Protein AF-A0ABD5DFW5-F1 (afdb_monomer)

InterPro domains:
  IPR003192 Porin, LamB-type [PF02264] (1-81)
  IPR036998 Porin, LamB-type superfamily [G3DSA:2.40.170.10] (1-81)
  IPR050286 Gram-negative Bacterial Carbohydrate Uptake Porin [PTHR38762] (1-81)

Radius of gyration: 18.74 Å; Cα contacts (8 Å, |Δi|>4): 161; chains: 1; bounding box: 49×26×48 Å

pLDDT: mean 86.83, std 11.46, ran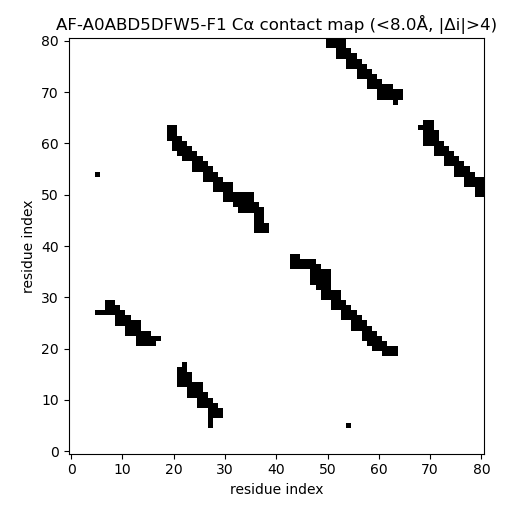ge [54.94, 97.19]

Organism: Acinetobacter baumannii (NCBI:txid470)

Foldseek 3Di:
DDPDDLDADWDWDWQPDPPQWTKIKIKHKDKDCFDDWDQDPPDTHPDGDIWIKIKIKIKTWQHCPDVVDIDMDMDIDIDTD

Sequence (81 aa):
FYYWDISGPGAGLENVDLGFGKLSLAATRNSESGGSYTFSSDDTKKYAAKTANDVFDIRLAGLETNPGGVLELGVDYGRAN

Secondary structure (DSSP, 8-state):
--SS---SSEEEEEEEE-SSSEEEEEEEEEEEEEEEE---TT-TTS-EEEEEEEEEEEEEEEEEEETTEEEEEEEEEEEE-

Solvent-accessible surface area (backbone atoms only — not comparable to full-atom values): 4844 Å² total; per-residue (Å²): 137,84,92,83,81,76,84,56,64,64,57,69,52,70,73,42,79,68,86,66,30,31,38,30,40,38,38,27,42,53,71,43,92,33,90,35,66,59,75,47,100,88,52,63,68,84,52,62,41,63,25,35,31,43,34,45,36,40,36,43,32,64,31,72,80,49,98,98,38,72,43,72,49,72,50,77,51,72,46,82,97

Structure (mmCIF, N/CA/C/O backbone):
data_AF-A0ABD5DFW5-F1
#
_entry.id   AF-A0ABD5DFW5-F1
#
loop_
_atom_site.group_PDB
_atom_site.id
_atom_site.type_symbol
_atom_site.label_atom_id
_atom_site.label_alt_id
_atom_site.label_comp_id
_atom_site.label_asym_id
_atom_site.label_entity_id
_atom_site.label_seq_id
_atom_site.pdbx_PDB_ins_code
_atom_site.Cartn_x
_atom_site.Cartn_y
_atom_site.Cartn_z
_atom_site.occupancy
_atom_site.B_iso_or_equiv
_atom_site.auth_seq_id
_atom_site.auth_comp_id
_atom_site.auth_asym_id
_atom_site.auth_atom_id
_atom_site.pdbx_PDB_model_num
ATOM 1 N N . PHE A 1 1 ? -9.158 17.072 -5.506 1.00 68.12 1 PHE A N 1
ATOM 2 C CA . PHE A 1 1 ? -7.792 16.945 -4.965 1.00 68.12 1 PHE A CA 1
ATOM 3 C C . PHE A 1 1 ? -7.673 15.541 -4.406 1.00 68.12 1 PHE A C 1
ATOM 5 O O . PHE A 1 1 ? -8.545 15.167 -3.633 1.00 68.12 1 PHE A O 1
ATOM 12 N N . TYR A 1 2 ? -6.680 14.767 -4.842 1.00 72.62 2 TYR A N 1
ATOM 13 C CA . TYR A 1 2 ? -6.427 13.415 -4.341 1.00 72.62 2 TYR A CA 1
ATOM 14 C C . TYR A 1 2 ? -5.192 13.469 -3.443 1.00 72.62 2 TYR A C 1
ATOM 16 O O . TYR A 1 2 ? -4.144 13.924 -3.893 1.00 72.62 2 TYR A O 1
ATOM 24 N N . TYR A 1 3 ? -5.340 13.079 -2.175 1.00 86.94 3 TYR A N 1
ATOM 25 C CA . TYR A 1 3 ? -4.252 13.114 -1.190 1.00 86.94 3 TYR A CA 1
ATOM 26 C C . TYR A 1 3 ? -3.633 11.734 -0.923 1.00 86.94 3 TYR A C 1
ATOM 28 O O . TYR A 1 3 ? -2.568 11.668 -0.319 1.00 86.94 3 TYR A O 1
ATOM 36 N N . TRP A 1 4 ? -4.274 10.654 -1.384 1.00 85.00 4 TRP A N 1
ATOM 37 C CA . TRP A 1 4 ? -3.758 9.287 -1.319 1.00 85.00 4 TRP A CA 1
ATOM 38 C C . TRP A 1 4 ? -4.336 8.471 -2.478 1.00 85.00 4 TRP A C 1
ATOM 40 O O . TRP A 1 4 ? -5.479 8.021 -2.428 1.00 85.00 4 TRP A O 1
ATOM 50 N N . ASP A 1 5 ? -3.569 8.354 -3.558 1.00 88.31 5 ASP A N 1
ATOM 51 C CA . ASP A 1 5 ? -3.982 7.666 -4.779 1.00 88.31 5 ASP A CA 1
ATOM 52 C C . ASP A 1 5 ? -2.817 6.836 -5.332 1.00 88.31 5 ASP A C 1
ATOM 54 O O . ASP A 1 5 ? -1.821 7.386 -5.800 1.00 88.31 5 ASP A O 1
ATOM 58 N N . ILE A 1 6 ? -2.953 5.511 -5.248 1.00 86.44 6 ILE A N 1
ATOM 59 C CA . ILE A 1 6 ? -2.010 4.529 -5.807 1.00 86.44 6 ILE A CA 1
ATOM 60 C C . ILE A 1 6 ? -2.605 3.801 -7.022 1.00 86.44 6 ILE A C 1
ATOM 62 O O . ILE A 1 6 ? -2.137 2.719 -7.390 1.00 86.44 6 ILE A O 1
ATOM 66 N N . SER A 1 7 ? -3.678 4.350 -7.603 1.00 88.88 7 SER A N 1
ATOM 67 C CA . SER A 1 7 ? -4.442 3.709 -8.671 1.00 88.88 7 SER A CA 1
ATOM 68 C C . SER A 1 7 ? -3.564 3.356 -9.868 1.00 88.88 7 SER A C 1
ATOM 70 O O . SER A 1 7 ? -2.717 4.129 -10.312 1.00 88.88 7 SER A O 1
ATOM 72 N N . GLY A 1 8 ? -3.816 2.184 -10.436 1.00 91.00 8 GLY A N 1
ATOM 73 C CA . GLY A 1 8 ? -3.091 1.662 -11.585 1.00 91.00 8 GLY A CA 1
ATOM 74 C C . GLY A 1 8 ? -3.332 0.163 -11.735 1.00 91.00 8 GLY A C 1
ATOM 75 O O . GLY A 1 8 ? -4.106 -0.417 -10.970 1.00 91.00 8 GLY A O 1
ATOM 76 N N . PRO A 1 9 ? -2.685 -0.488 -12.713 1.00 94.00 9 PRO A N 1
ATOM 77 C CA . PRO A 1 9 ? -2.661 -1.942 -12.789 1.00 94.00 9 PRO A CA 1
ATOM 78 C C . PRO A 1 9 ? -2.179 -2.539 -11.464 1.00 94.00 9 PRO A C 1
ATOM 80 O O . PRO A 1 9 ? -1.118 -2.160 -10.969 1.00 94.00 9 PRO A O 1
ATOM 83 N N . GLY A 1 10 ? -2.941 -3.470 -10.897 1.00 93.94 10 GLY A N 1
ATOM 84 C CA . GLY A 1 10 ? -2.611 -4.040 -9.599 1.00 93.94 10 GLY A CA 1
ATOM 85 C C . GLY A 1 10 ? -3.490 -5.214 -9.198 1.00 93.94 10 GLY A C 1
ATOM 86 O O . GLY A 1 10 ? -4.421 -5.597 -9.909 1.00 93.94 10 GLY A O 1
ATO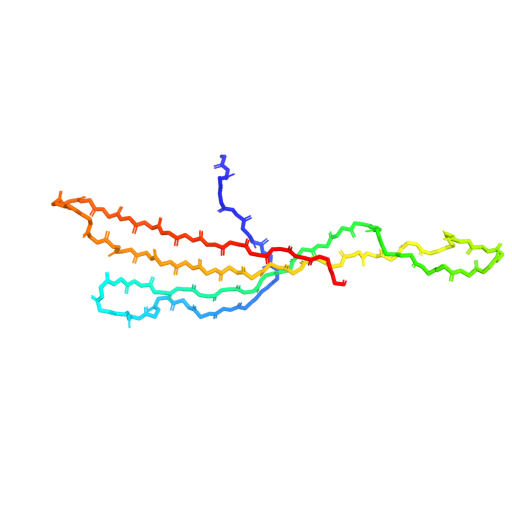M 87 N N . ALA A 1 11 ? -3.154 -5.785 -8.049 1.00 95.81 11 ALA A N 1
ATOM 88 C CA . ALA A 1 11 ? -3.905 -6.832 -7.375 1.00 95.81 11 ALA A CA 1
ATOM 89 C C . ALA A 1 11 ? -3.774 -6.645 -5.859 1.00 95.81 11 ALA A C 1
ATOM 91 O O . ALA A 1 11 ? -2.813 -6.042 -5.380 1.00 95.81 11 ALA A O 1
ATOM 92 N N . GLY A 1 12 ? -4.724 -7.176 -5.097 1.00 94.12 12 GLY A N 1
ATOM 93 C CA . GLY A 1 12 ? -4.710 -7.036 -3.649 1.00 94.12 12 GLY A CA 1
ATOM 94 C C . GLY A 1 12 ? -5.736 -7.912 -2.949 1.00 94.12 12 GLY A C 1
ATOM 95 O O . GLY A 1 12 ? -6.565 -8.563 -3.587 1.00 94.12 12 GLY A O 1
ATOM 96 N N . LEU A 1 13 ? -5.648 -7.909 -1.623 1.00 93.31 13 LEU A N 1
ATOM 97 C CA . LEU A 1 13 ? -6.623 -8.481 -0.710 1.00 93.31 13 LEU A CA 1
ATOM 98 C C . LEU A 1 13 ? -7.068 -7.378 0.248 1.00 93.31 13 LEU A C 1
ATOM 100 O O . LEU A 1 13 ? -6.247 -6.798 0.953 1.00 93.31 13 LEU A O 1
ATOM 104 N N . GLU A 1 14 ? -8.364 -7.106 0.282 1.00 93.62 14 GLU A N 1
ATOM 105 C CA . GLU A 1 14 ? -8.945 -6.017 1.064 1.00 93.62 14 GLU A CA 1
ATOM 106 C C . GLU A 1 14 ? -9.952 -6.526 2.096 1.00 93.62 14 GLU A C 1
ATOM 108 O O . GLU A 1 14 ? -10.517 -7.612 1.954 1.00 93.62 14 GLU A O 1
ATOM 113 N N . ASN A 1 15 ? -10.198 -5.707 3.122 1.00 93.75 15 ASN A N 1
ATOM 114 C CA . ASN A 1 15 ? -11.214 -5.946 4.151 1.00 93.75 15 ASN A CA 1
ATOM 115 C C . ASN A 1 15 ? -11.005 -7.237 4.963 1.00 93.75 15 ASN A C 1
ATOM 117 O O . ASN A 1 15 ? -11.969 -7.853 5.425 1.00 93.75 15 ASN A O 1
ATOM 121 N N . VAL A 1 16 ? -9.749 -7.632 5.183 1.00 94.06 16 VAL A N 1
ATOM 122 C CA . VAL A 1 16 ? -9.414 -8.745 6.075 1.00 94.06 16 VAL A CA 1
ATOM 123 C C . VAL A 1 16 ? -9.754 -8.346 7.504 1.00 94.06 16 VAL A C 1
ATOM 125 O O . VAL A 1 16 ? -9.250 -7.349 8.022 1.00 94.06 16 VAL A O 1
ATOM 128 N N . ASP A 1 17 ? -10.621 -9.119 8.147 1.00 95.31 17 ASP A N 1
ATOM 129 C CA . ASP A 1 17 ? -11.050 -8.839 9.510 1.00 95.31 17 ASP A CA 1
ATOM 130 C C . ASP A 1 17 ? -9.987 -9.255 10.530 1.00 95.31 17 ASP A C 1
ATOM 132 O O . ASP A 1 17 ? -9.659 -10.436 10.641 1.00 95.31 17 ASP A O 1
ATOM 136 N N . LEU A 1 18 ? -9.470 -8.289 11.293 1.00 93.75 18 LEU A N 1
ATOM 137 C CA . LEU A 1 18 ? -8.545 -8.536 12.401 1.00 93.75 18 LEU A CA 1
ATOM 138 C C . LEU A 1 18 ? -9.232 -8.456 13.776 1.00 93.75 18 LEU A C 1
ATOM 140 O O . LEU A 1 18 ? -8.566 -8.538 14.807 1.00 93.75 18 LEU A O 1
ATOM 144 N N . GLY A 1 19 ? -10.553 -8.259 13.816 1.00 94.56 19 GLY A N 1
ATOM 145 C CA . GLY A 1 19 ? -11.340 -8.087 15.039 1.00 94.56 19 GLY A CA 1
ATOM 146 C C . GLY A 1 19 ? -11.293 -6.665 15.604 1.00 94.56 19 GLY A C 1
ATOM 147 O O . GLY A 1 19 ? -12.334 -6.121 15.950 1.00 94.56 19 GLY A O 1
ATOM 148 N N . PHE A 1 20 ? -10.115 -6.038 15.653 1.00 93.19 20 PHE A N 1
ATOM 149 C CA . PHE A 1 20 ? -9.940 -4.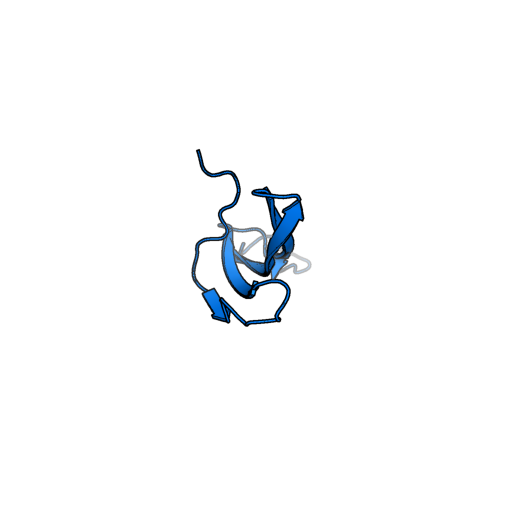650 16.116 1.00 93.19 20 PHE A CA 1
ATOM 150 C C . PHE A 1 20 ? -9.887 -3.616 14.976 1.00 93.19 20 PHE A C 1
ATOM 152 O O . PHE A 1 20 ? -9.762 -2.423 15.232 1.00 93.19 20 PHE A O 1
ATOM 159 N N . GLY A 1 21 ? -9.934 -4.073 13.725 1.00 95.19 21 GLY A N 1
ATOM 160 C CA . GLY A 1 21 ? -9.825 -3.249 12.525 1.00 95.19 21 GLY A CA 1
ATOM 161 C C . GLY A 1 21 ? -9.851 -4.103 11.257 1.00 95.19 21 GLY A C 1
ATOM 162 O O . GLY A 1 21 ? -9.996 -5.329 11.319 1.00 95.19 21 GLY A O 1
ATOM 163 N N . LYS A 1 22 ? -9.708 -3.454 10.100 1.00 96.44 22 LYS A N 1
ATOM 164 C CA . LYS A 1 22 ? -9.669 -4.089 8.777 1.00 96.44 22 LYS A CA 1
ATOM 165 C C . LYS A 1 22 ? -8.307 -3.8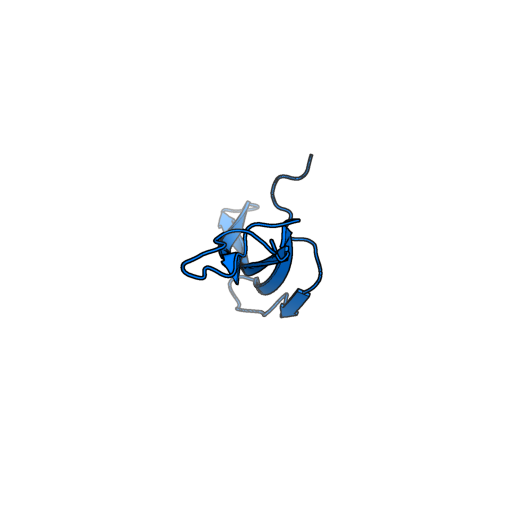85 8.130 1.00 96.44 22 LYS A C 1
ATOM 167 O O . LYS A 1 22 ? -7.852 -2.751 8.008 1.00 96.44 22 LYS A O 1
ATOM 172 N N . LEU A 1 23 ? -7.680 -4.980 7.715 1.00 94.88 23 LEU A N 1
ATOM 173 C CA . LEU A 1 23 ? -6.411 -4.979 6.996 1.00 94.88 23 LEU A CA 1
ATOM 174 C C . LEU A 1 23 ? -6.654 -5.089 5.489 1.00 94.88 23 LEU A C 1
ATOM 176 O O . LEU A 1 23 ? -7.428 -5.933 5.033 1.00 94.88 23 LEU A O 1
ATOM 180 N N . SER A 1 24 ? -5.932 -4.273 4.732 1.00 95.38 24 SER A N 1
ATOM 181 C CA . SER A 1 24 ? -5.881 -4.318 3.276 1.00 95.38 24 SER A CA 1
ATOM 182 C C . SER A 1 24 ? -4.429 -4.300 2.806 1.00 95.38 24 SER A C 1
ATOM 184 O O . SER A 1 24 ? -3.579 -3.629 3.391 1.00 95.38 24 SER A O 1
ATOM 186 N N . LEU A 1 25 ? -4.154 -5.074 1.762 1.00 94.06 25 LEU A N 1
ATOM 187 C CA . LEU A 1 25 ? -2.849 -5.229 1.132 1.00 94.06 25 LEU A CA 1
ATOM 188 C C . LEU A 1 25 ? -3.030 -5.082 -0.377 1.00 94.06 25 LEU A C 1
ATOM 190 O O . LEU A 1 25 ? -3.825 -5.816 -0.970 1.00 94.06 25 LEU A O 1
ATOM 194 N N . ALA A 1 26 ? -2.275 -4.190 -1.007 1.00 95.44 26 ALA A N 1
ATOM 195 C CA . ALA A 1 26 ? -2.315 -4.001 -2.451 1.00 95.44 26 ALA A CA 1
ATOM 196 C C . ALA A 1 26 ? -0.908 -3.887 -3.042 1.00 95.44 26 ALA A C 1
ATOM 198 O O . ALA A 1 26 ? 0.018 -3.374 -2.420 1.00 95.44 26 ALA A O 1
ATOM 199 N N . ALA A 1 27 ? -0.756 -4.375 -4.269 1.00 93.44 27 ALA A N 1
ATOM 200 C CA . ALA A 1 27 ? 0.411 -4.124 -5.096 1.00 93.44 27 ALA A CA 1
ATOM 201 C C . ALA A 1 27 ? -0.053 -3.478 -6.402 1.00 93.44 27 ALA A C 1
ATOM 203 O O . ALA A 1 27 ? -0.837 -4.078 -7.145 1.00 93.44 27 ALA A O 1
ATOM 204 N N . THR A 1 28 ? 0.418 -2.265 -6.680 1.00 94.12 28 THR A N 1
ATOM 205 C CA . THR A 1 28 ? 0.095 -1.528 -7.908 1.00 94.12 28 THR A CA 1
ATOM 206 C C . THR A 1 28 ? 1.362 -1.137 -8.655 1.00 94.12 28 THR A C 1
ATOM 208 O O . THR A 1 28 ? 2.456 -1.084 -8.090 1.00 94.12 28 THR A O 1
ATOM 211 N N . ARG A 1 29 ? 1.233 -0.905 -9.962 1.00 90.88 29 ARG A N 1
ATOM 212 C CA . ARG A 1 29 ? 2.342 -0.515 -10.833 1.00 90.88 29 ARG A CA 1
ATOM 213 C C . ARG A 1 29 ? 2.052 0.800 -11.533 1.00 90.88 29 ARG A C 1
ATOM 215 O O . ARG A 1 29 ? 0.985 0.983 -12.115 1.00 90.88 29 ARG A O 1
ATOM 222 N N . ASN A 1 30 ? 3.060 1.663 -11.582 1.00 88.69 30 ASN A N 1
ATOM 223 C CA . ASN A 1 30 ? 3.127 2.778 -12.520 1.00 88.69 30 ASN A CA 1
ATOM 224 C C . ASN A 1 30 ? 4.396 2.663 -13.387 1.00 88.69 30 ASN A C 1
ATOM 226 O O . ASN A 1 30 ? 5.253 1.815 -13.144 1.00 88.69 30 ASN A O 1
ATOM 230 N N . SER A 1 31 ? 4.495 3.452 -14.458 1.00 84.12 31 SER A N 1
ATOM 231 C CA . SER A 1 31 ? 5.668 3.425 -15.339 1.00 84.12 31 SER A CA 1
ATOM 232 C C . SER A 1 31 ? 6.085 4.823 -15.754 1.00 84.12 31 SER A C 1
ATOM 234 O O . SER A 1 31 ? 5.245 5.603 -16.210 1.00 84.12 31 SER A O 1
ATOM 236 N N . GLU A 1 32 ? 7.381 5.097 -15.697 1.00 83.56 32 GLU A N 1
ATOM 237 C CA . GLU A 1 32 ? 7.973 6.329 -16.207 1.00 83.56 32 GLU A CA 1
ATOM 238 C C . GLU A 1 32 ? 8.416 6.150 -17.665 1.00 83.56 32 GLU A C 1
ATOM 240 O O . GLU A 1 32 ? 8.755 5.053 -18.111 1.00 83.56 32 GLU A O 1
ATOM 245 N N . SER A 1 33 ? 8.408 7.233 -18.449 1.00 81.38 33 SER A N 1
ATOM 246 C CA . SER A 1 33 ? 8.703 7.182 -19.894 1.00 81.38 33 SER A CA 1
ATOM 247 C C . SER A 1 33 ? 10.178 6.879 -20.232 1.00 81.38 33 SER A C 1
ATOM 249 O O . SER A 1 33 ? 10.534 6.845 -21.409 1.00 81.38 33 SER A O 1
ATOM 251 N N . GLY A 1 34 ? 11.032 6.675 -19.229 1.00 79.69 34 GLY A N 1
ATOM 252 C CA . GLY A 1 34 ? 12.466 6.418 -19.336 1.00 79.69 34 GLY A CA 1
ATOM 253 C C . GLY A 1 34 ? 13.047 6.102 -17.954 1.00 79.69 34 GLY A C 1
ATOM 254 O O . GLY A 1 34 ? 12.290 5.850 -17.023 1.00 79.69 34 GLY A O 1
ATOM 255 N N . GLY A 1 35 ? 14.373 6.168 -17.805 1.00 78.00 35 GLY A N 1
ATOM 256 C CA . GLY A 1 35 ? 15.057 5.971 -16.516 1.00 78.00 35 GLY A C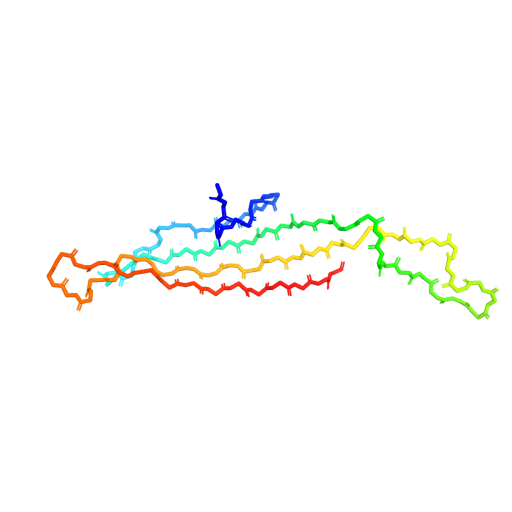A 1
ATOM 257 C C . GLY A 1 35 ? 15.803 4.640 -16.388 1.00 78.00 35 GLY A C 1
ATOM 258 O O . GLY A 1 35 ? 16.662 4.519 -15.519 1.00 78.00 35 GLY A O 1
ATOM 259 N N . SER A 1 36 ? 15.553 3.691 -17.293 1.00 76.31 36 SER A N 1
ATOM 260 C CA . SER A 1 36 ? 16.291 2.432 -17.393 1.00 76.31 36 SER A CA 1
ATOM 261 C C . SER A 1 36 ? 17.211 2.465 -18.615 1.00 76.31 36 SER A C 1
ATOM 263 O O . SER A 1 36 ? 16.754 2.707 -19.732 1.00 76.31 36 SER A O 1
ATOM 265 N N . TYR A 1 37 ? 18.518 2.274 -18.408 1.00 78.06 37 TYR A N 1
ATOM 266 C CA . TYR A 1 37 ? 19.549 2.424 -19.442 1.00 78.06 37 TYR A CA 1
ATOM 267 C C . TYR A 1 37 ? 20.456 1.195 -19.503 1.00 78.06 37 TYR A C 1
ATOM 269 O O . TYR A 1 37 ? 20.914 0.694 -18.477 1.00 78.06 37 TYR A O 1
ATOM 277 N N . THR A 1 38 ? 20.783 0.751 -20.715 1.00 75.56 38 THR A N 1
ATOM 278 C CA . THR A 1 38 ? 21.830 -0.251 -20.952 1.00 75.56 38 THR A CA 1
ATOM 279 C C . THR A 1 38 ? 23.174 0.447 -21.157 1.00 75.56 38 THR A C 1
ATOM 281 O O . THR A 1 38 ? 23.360 1.136 -22.162 1.00 75.56 38 THR A O 1
ATOM 284 N N . PHE A 1 39 ? 24.115 0.270 -20.229 1.00 71.38 39 PHE A N 1
ATOM 285 C CA . PHE A 1 39 ? 25.449 0.870 -20.319 1.00 71.38 39 PHE A CA 1
ATOM 286 C C . PHE A 1 39 ? 26.442 -0.097 -20.988 1.00 71.38 39 PHE A C 1
ATOM 288 O O . PHE A 1 39 ? 26.635 -1.213 -20.512 1.00 71.38 39 PHE A O 1
ATOM 295 N N . SER A 1 40 ? 27.085 0.338 -22.077 1.00 69.44 40 SER A N 1
ATOM 296 C CA . SER A 1 40 ? 28.232 -0.330 -22.718 1.00 69.44 40 SER A CA 1
ATOM 297 C C . SER A 1 40 ? 29.346 0.691 -22.972 1.00 69.44 40 SER A C 1
ATOM 299 O O . SER A 1 40 ? 29.055 1.882 -23.107 1.00 69.44 40 SER A O 1
ATOM 301 N N . SER A 1 41 ? 30.603 0.237 -23.016 1.00 69.50 41 SER A N 1
ATOM 302 C CA . SER A 1 41 ? 31.809 1.082 -22.962 1.00 69.50 4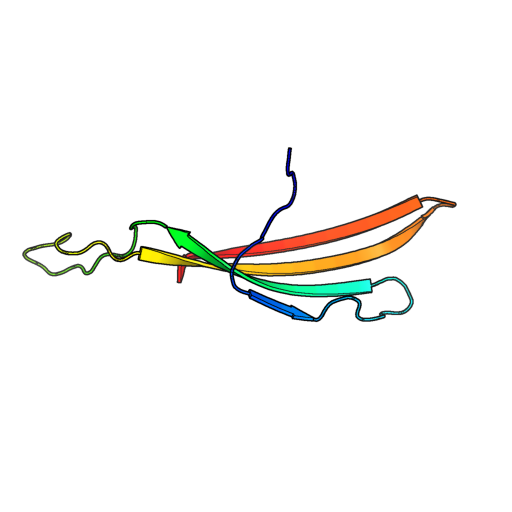1 SER A CA 1
ATOM 303 C C . SER A 1 41 ? 31.903 2.178 -24.030 1.00 69.50 41 SER A C 1
ATOM 305 O O . SER A 1 41 ? 32.546 3.187 -23.763 1.00 69.50 41 SER A O 1
ATOM 307 N N . ASP A 1 42 ? 31.231 2.034 -25.177 1.00 62.34 42 ASP A N 1
ATOM 308 C CA . ASP A 1 42 ? 31.309 2.994 -26.293 1.00 62.34 42 ASP A CA 1
ATOM 309 C C . ASP A 1 42 ? 29.998 3.736 -26.605 1.00 62.34 42 ASP A C 1
ATOM 311 O O . ASP A 1 42 ? 29.986 4.629 -27.450 1.00 62.34 42 ASP A O 1
ATOM 315 N N . ASP A 1 43 ? 28.878 3.410 -25.948 1.00 57.50 43 ASP A N 1
ATOM 316 C CA . ASP A 1 43 ? 27.606 4.095 -26.212 1.00 57.50 43 ASP A CA 1
ATOM 317 C C . ASP A 1 43 ? 26.634 3.942 -25.038 1.00 57.50 43 ASP A C 1
ATOM 319 O O . ASP A 1 43 ? 25.837 3.006 -24.943 1.00 57.50 43 ASP A O 1
ATOM 323 N N . THR A 1 44 ? 26.748 4.846 -24.071 1.00 54.94 44 THR A N 1
ATOM 324 C CA . THR A 1 44 ? 26.162 4.667 -22.738 1.00 54.94 44 THR A CA 1
ATOM 325 C C . THR A 1 44 ? 24.681 5.042 -22.626 1.00 54.94 44 THR A C 1
ATOM 327 O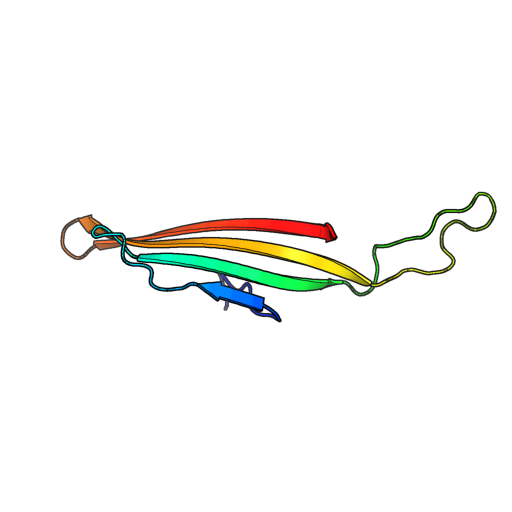 O . THR A 1 44 ? 24.137 4.963 -21.528 1.00 54.94 44 THR A O 1
ATOM 330 N N . LYS A 1 45 ? 23.990 5.444 -23.707 1.00 60.38 45 LYS A N 1
ATOM 331 C CA . LYS A 1 45 ? 22.579 5.896 -23.632 1.00 60.38 45 LYS A CA 1
ATOM 332 C C . LYS A 1 45 ? 21.726 5.593 -24.871 1.00 60.38 45 LYS A C 1
ATOM 334 O O . LYS A 1 45 ? 20.786 6.331 -25.156 1.00 60.38 45 LYS A O 1
ATOM 339 N N . LYS A 1 46 ? 22.022 4.532 -25.628 1.00 55.16 46 LYS A N 1
ATOM 340 C CA . LYS A 1 46 ? 21.346 4.311 -26.922 1.00 55.16 46 LYS A CA 1
ATOM 341 C C . LYS A 1 46 ? 19.860 3.932 -26.814 1.00 55.16 46 LYS A C 1
ATOM 343 O O . LYS A 1 46 ? 19.107 4.202 -27.744 1.00 55.16 46 LYS A O 1
ATOM 348 N N . TYR A 1 47 ? 19.422 3.377 -25.677 1.00 58.03 47 TYR A N 1
ATOM 349 C CA . TYR A 1 47 ? 18.024 3.003 -25.437 1.00 58.03 47 TYR A CA 1
ATOM 350 C C . TYR A 1 47 ? 17.624 3.289 -23.984 1.00 58.03 47 TYR A C 1
ATOM 352 O O . TYR A 1 47 ? 18.124 2.645 -23.063 1.00 58.03 47 TYR A O 1
ATOM 360 N N . ALA A 1 48 ? 16.733 4.264 -23.781 1.00 64.19 48 ALA A N 1
ATOM 361 C CA . ALA A 1 48 ? 16.045 4.463 -22.509 1.00 64.19 48 ALA A CA 1
ATOM 362 C C . ALA A 1 48 ? 14.765 3.616 -22.519 1.00 64.19 48 ALA A C 1
ATOM 364 O O . ALA A 1 48 ? 13.828 3.912 -23.262 1.00 64.19 48 ALA A O 1
ATOM 365 N N . ALA A 1 49 ? 14.737 2.543 -21.733 1.00 73.75 49 ALA A N 1
ATOM 366 C CA . ALA A 1 49 ? 13.525 1.768 -21.510 1.00 73.75 49 ALA A CA 1
ATOM 367 C C . ALA A 1 49 ? 12.650 2.451 -20.448 1.00 73.75 49 ALA A C 1
ATOM 369 O O . ALA A 1 49 ? 13.148 3.187 -19.590 1.00 73.75 49 ALA A O 1
ATOM 370 N N . LYS A 1 50 ? 11.337 2.198 -20.512 1.00 78.94 50 LYS A N 1
ATOM 371 C CA . LYS A 1 50 ? 10.406 2.604 -19.455 1.00 78.94 50 LYS A CA 1
ATOM 372 C C . LYS A 1 50 ? 10.798 1.913 -18.152 1.00 78.94 50 LYS A C 1
ATOM 374 O O . LYS A 1 50 ? 10.959 0.694 -18.150 1.00 78.94 50 LYS A O 1
ATOM 379 N N . THR A 1 51 ? 10.911 2.673 -17.070 1.00 82.19 51 THR A N 1
ATOM 380 C CA . THR A 1 51 ? 11.115 2.120 -15.728 1.00 82.19 51 THR A CA 1
ATOM 381 C C . THR A 1 51 ? 9.757 1.803 -15.124 1.00 82.19 51 THR A C 1
ATOM 383 O O . THR A 1 51 ? 8.894 2.682 -15.051 1.00 82.19 51 THR A O 1
ATOM 386 N N . ALA A 1 52 ? 9.539 0.549 -14.732 1.00 85.31 52 ALA A N 1
ATOM 387 C CA . ALA A 1 52 ? 8.373 0.200 -13.936 1.00 85.31 52 ALA A CA 1
ATOM 388 C C . ALA A 1 52 ? 8.647 0.606 -12.485 1.00 85.31 52 ALA A C 1
ATOM 390 O O . ALA A 1 52 ? 9.740 0.376 -11.981 1.00 85.31 52 ALA A O 1
ATOM 391 N N . ASN A 1 53 ? 7.666 1.188 -11.805 1.00 88.00 53 ASN A N 1
ATOM 392 C CA . ASN A 1 53 ? 7.719 1.360 -10.362 1.00 88.00 53 ASN A CA 1
ATOM 393 C C . ASN A 1 53 ? 6.588 0.554 -9.739 1.00 88.00 53 ASN A C 1
ATOM 395 O O . ASN A 1 53 ? 5.419 0.719 -10.098 1.00 88.00 53 ASN A O 1
ATOM 399 N N . ASP A 1 54 ? 6.962 -0.309 -8.807 1.00 91.75 54 ASP A N 1
ATOM 400 C CA . ASP A 1 54 ? 6.037 -1.114 -8.027 1.00 91.75 54 ASP A CA 1
ATOM 401 C C . ASP A 1 54 ? 5.793 -0.425 -6.685 1.00 91.75 54 ASP A C 1
ATOM 403 O O . ASP A 1 54 ? 6.735 0.051 -6.046 1.00 91.75 54 ASP A O 1
ATOM 407 N N . VAL A 1 55 ? 4.531 -0.369 -6.269 1.00 94.31 55 VAL A N 1
ATOM 408 C CA . VAL A 1 55 ? 4.100 0.131 -4.963 1.00 94.31 55 VAL A CA 1
ATOM 409 C C . VAL A 1 55 ? 3.469 -1.022 -4.202 1.00 94.31 55 VAL A C 1
ATOM 411 O O . VAL A 1 55 ? 2.536 -1.654 -4.694 1.00 94.31 55 VAL A O 1
ATOM 414 N N . PHE A 1 56 ? 3.982 -1.285 -3.004 1.00 93.94 56 PHE A N 1
ATOM 415 C CA . PHE A 1 56 ? 3.377 -2.187 -2.032 1.00 93.94 56 PHE A CA 1
ATOM 416 C C . PHE A 1 56 ? 2.704 -1.345 -0.947 1.00 93.94 56 PHE A C 1
ATOM 418 O O . PHE A 1 56 ? 3.386 -0.621 -0.221 1.00 93.94 56 PHE A O 1
ATOM 425 N N . ASP A 1 57 ? 1.384 -1.452 -0.857 1.00 95.94 57 ASP A N 1
ATOM 426 C CA . ASP A 1 57 ? 0.518 -0.707 0.055 1.00 95.94 57 ASP A CA 1
ATOM 427 C C . ASP A 1 57 ? -0.040 -1.646 1.128 1.00 95.94 57 ASP A C 1
ATOM 429 O O . ASP A 1 57 ? -0.494 -2.762 0.845 1.00 95.94 57 ASP A O 1
ATOM 433 N N . ILE A 1 58 ? 0.028 -1.188 2.376 1.00 95.19 58 ILE A N 1
ATOM 434 C CA . ILE A 1 58 ? -0.570 -1.845 3.535 1.00 95.19 58 ILE A CA 1
ATOM 435 C C . ILE A 1 58 ? -1.411 -0.813 4.269 1.00 95.19 58 ILE A C 1
ATOM 437 O O . ILE A 1 58 ? -0.887 0.224 4.679 1.00 95.19 58 ILE A O 1
ATOM 441 N N . ARG A 1 59 ? -2.686 -1.125 4.511 1.0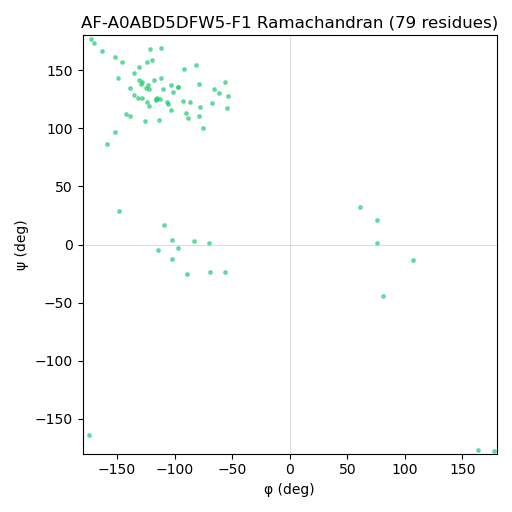0 97.19 59 ARG A N 1
ATOM 442 C CA . ARG A 1 59 ? -3.609 -0.264 5.259 1.00 97.19 59 ARG A CA 1
ATOM 443 C C . ARG A 1 59 ? -4.306 -1.016 6.370 1.00 97.19 59 ARG A C 1
ATOM 445 O O . ARG A 1 59 ? -4.734 -2.153 6.199 1.00 97.19 59 ARG A O 1
ATOM 452 N N . LEU A 1 60 ? -4.449 -0.342 7.500 1.00 95.75 60 LEU A N 1
ATOM 453 C CA . LEU A 1 60 ? -5.189 -0.788 8.663 1.00 95.75 60 LEU A CA 1
ATOM 454 C C . LEU A 1 60 ? -6.205 0.292 9.029 1.00 95.75 60 LEU A C 1
ATOM 456 O O . LEU A 1 60 ? -5.844 1.348 9.550 1.00 95.75 60 LEU A O 1
ATOM 460 N N . ALA A 1 61 ? -7.472 0.014 8.747 1.00 96.62 61 ALA A N 1
ATOM 461 C CA . ALA A 1 61 ? -8.585 0.933 8.941 1.00 96.62 61 ALA A CA 1
ATOM 462 C C . ALA A 1 61 ? -9.525 0.458 10.056 1.00 96.62 61 ALA A C 1
ATOM 464 O O . ALA A 1 61 ? -9.453 -0.684 10.518 1.00 96.62 61 ALA A O 1
ATOM 465 N N . GLY A 1 62 ? -10.452 1.324 10.464 1.00 93.69 62 GLY A N 1
ATOM 466 C CA . GLY A 1 62 ? -11.506 0.951 11.410 1.00 93.69 62 GLY A CA 1
ATOM 467 C C . GLY A 1 62 ? -11.036 0.849 12.861 1.00 93.69 62 GLY A C 1
ATOM 468 O O . GLY A 1 62 ? -11.686 0.174 13.650 1.00 93.69 62 GLY A O 1
ATOM 469 N N . LEU A 1 63 ? -9.915 1.487 13.211 1.00 93.69 63 LEU A N 1
ATOM 470 C CA . LEU A 1 63 ? -9.402 1.489 14.579 1.00 93.69 63 LEU A CA 1
ATOM 471 C C . LEU A 1 63 ? -10.194 2.493 15.424 1.00 93.69 63 LEU A C 1
ATOM 473 O O . LEU A 1 63 ? -10.072 3.701 15.224 1.00 93.69 63 LEU A O 1
ATOM 477 N N . GLU A 1 64 ? -10.994 2.009 16.371 1.00 94.25 64 GLU A N 1
ATOM 478 C CA . GLU A 1 64 ? -11.741 2.864 17.300 1.00 94.25 64 GLU A CA 1
ATOM 479 C C . GLU A 1 64 ? -10.807 3.440 18.377 1.00 94.25 64 GLU A C 1
ATOM 481 O O . GLU A 1 64 ? -10.443 2.766 19.341 1.00 94.25 64 GLU A O 1
ATOM 486 N N . THR A 1 65 ? -10.389 4.698 18.223 1.00 93.88 65 THR A N 1
ATOM 487 C CA . THR A 1 65 ? -9.430 5.343 19.142 1.00 93.88 65 THR A CA 1
ATOM 488 C C . THR A 1 65 ? -10.099 6.049 20.319 1.00 93.88 65 THR A C 1
ATOM 490 O O . THR A 1 65 ? -9.482 6.245 21.366 1.00 93.88 65 THR A O 1
ATOM 493 N N . ASN A 1 66 ? -11.352 6.468 20.146 1.00 93.88 66 ASN A N 1
ATOM 494 C CA . ASN A 1 66 ? -12.161 7.200 21.120 1.00 93.88 66 ASN A CA 1
ATOM 495 C C . ASN A 1 66 ? -13.646 7.130 20.712 1.00 93.88 66 ASN A C 1
ATOM 497 O O . ASN A 1 66 ? -13.938 6.790 19.566 1.00 93.88 66 ASN A O 1
ATOM 501 N N . PRO A 1 67 ? -14.603 7.487 21.591 1.00 96.12 67 PRO A N 1
ATOM 502 C CA . PRO A 1 67 ? -16.023 7.457 21.242 1.00 96.12 67 PRO A CA 1
ATOM 503 C C . PRO A 1 67 ? -16.325 8.279 19.979 1.00 96.12 67 PRO A C 1
ATOM 505 O O . PRO A 1 67 ? -16.086 9.487 19.950 1.00 96.12 67 PRO A O 1
ATOM 508 N N . GLY A 1 68 ? -16.818 7.606 18.934 1.00 94.94 68 GLY A N 1
ATOM 509 C CA . GLY A 1 68 ? -17.122 8.196 17.624 1.00 94.94 68 GLY A CA 1
ATOM 510 C C . GLY A 1 68 ? -15.910 8.498 16.730 1.00 94.94 68 GLY A C 1
ATOM 511 O O . GLY A 1 68 ? -16.097 9.019 15.634 1.00 94.94 68 GLY A O 1
ATOM 512 N N . GLY A 1 69 ? -14.686 8.197 17.176 1.00 95.50 69 GLY A N 1
ATOM 513 C CA . GLY A 1 69 ? -13.450 8.406 16.424 1.00 95.50 69 GLY A CA 1
ATOM 514 C C . GLY A 1 69 ? -12.933 7.112 15.804 1.00 95.50 69 GLY A C 1
ATOM 515 O O . GLY A 1 69 ? -12.800 6.102 16.493 1.00 95.50 69 GLY A O 1
ATOM 516 N N . VAL A 1 70 ? -12.608 7.169 14.514 1.00 96.25 70 VAL A N 1
ATOM 517 C CA . VAL A 1 70 ? -12.016 6.059 13.761 1.00 96.25 70 VAL A CA 1
ATOM 518 C C . VAL A 1 70 ? -10.715 6.531 13.124 1.00 96.25 70 VAL A C 1
ATOM 520 O O . VAL A 1 70 ? -10.669 7.610 12.532 1.00 96.25 70 VAL A O 1
ATOM 523 N N . LEU A 1 71 ? -9.669 5.717 13.240 1.00 95.50 71 LEU A N 1
ATOM 524 C CA . LEU A 1 71 ? -8.357 5.951 12.651 1.00 95.50 71 LEU A CA 1
ATOM 525 C C . LEU A 1 71 ? -8.070 4.938 11.536 1.00 95.50 71 LEU A C 1
ATOM 527 O O . LEU A 1 71 ? -8.409 3.755 11.633 1.00 95.50 71 LEU A O 1
ATOM 531 N N . GLU A 1 72 ? -7.392 5.423 10.499 1.00 96.94 72 GLU A N 1
ATOM 532 C CA . GLU A 1 72 ? -6.765 4.617 9.457 1.00 96.94 72 GLU A CA 1
ATOM 533 C C . GLU A 1 72 ? -5.269 4.931 9.409 1.00 96.94 72 GLU A C 1
ATOM 535 O O . GLU A 1 72 ? -4.856 6.092 9.442 1.00 96.94 72 GLU A O 1
ATOM 540 N N . LEU A 1 73 ? -4.462 3.876 9.356 1.00 95.69 73 LEU A N 1
ATOM 541 C CA . LEU A 1 73 ? -3.019 3.935 9.181 1.00 95.69 73 LEU A CA 1
ATOM 542 C C . LEU A 1 73 ? -2.666 3.217 7.886 1.00 95.69 73 LEU A C 1
ATOM 544 O O . LEU A 1 73 ? -3.214 2.15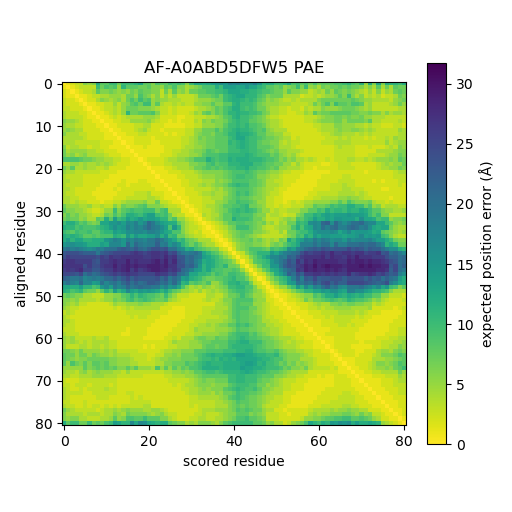3 7.606 1.00 95.69 73 LEU A O 1
ATOM 548 N N . GLY A 1 74 ? -1.701 3.735 7.136 1.00 96.12 74 GLY A N 1
ATOM 549 C CA . GLY A 1 74 ? -1.135 2.980 6.030 1.00 96.12 74 GLY A CA 1
ATOM 550 C C . GLY A 1 74 ? 0.303 3.338 5.731 1.00 96.12 74 GLY A C 1
ATOM 551 O O . GLY A 1 74 ? 0.829 4.357 6.185 1.00 96.12 74 GLY A O 1
ATOM 552 N N . VAL A 1 75 ? 0.941 2.422 5.017 1.00 96.19 75 VAL A N 1
ATOM 553 C CA . VAL A 1 75 ? 2.343 2.480 4.629 1.00 96.19 75 VAL A CA 1
ATOM 554 C C . VAL A 1 75 ? 2.440 2.090 3.164 1.00 96.19 75 VAL A C 1
ATOM 556 O O . VAL A 1 75 ? 1.965 1.026 2.773 1.00 96.19 75 VAL A O 1
ATOM 559 N N . ASP A 1 76 ? 3.121 2.934 2.396 1.00 95.25 76 ASP A N 1
ATOM 560 C CA . ASP A 1 76 ? 3.441 2.711 0.993 1.00 95.25 76 ASP A CA 1
ATOM 561 C C . ASP A 1 76 ? 4.955 2.536 0.832 1.00 95.25 76 ASP A C 1
ATOM 563 O O . ASP A 1 76 ? 5.743 3.401 1.227 1.00 95.25 76 ASP A O 1
ATOM 567 N N . TYR A 1 77 ? 5.376 1.430 0.220 1.00 92.75 77 TYR A N 1
ATOM 568 C CA . TYR A 1 77 ? 6.755 1.229 -0.221 1.00 92.75 77 TYR A CA 1
ATOM 569 C C . TYR A 1 77 ? 6.812 1.167 -1.748 1.00 92.75 77 TYR A C 1
ATOM 571 O O . TYR A 1 77 ? 6.394 0.183 -2.357 1.00 92.75 77 TYR A O 1
ATOM 579 N N . GLY A 1 78 ? 7.341 2.230 -2.356 1.00 92.31 78 GLY A N 1
ATOM 580 C CA . GLY A 1 78 ? 7.533 2.349 -3.800 1.00 92.31 78 GLY A CA 1
ATOM 581 C C . GLY A 1 78 ? 8.987 2.128 -4.217 1.00 92.31 78 GLY A C 1
ATOM 582 O O . GLY A 1 78 ? 9.903 2.660 -3.584 1.00 92.31 78 GLY A O 1
ATOM 583 N N . ARG A 1 79 ? 9.214 1.378 -5.300 1.00 90.31 79 ARG A N 1
ATOM 584 C CA . ARG A 1 79 ? 10.555 1.156 -5.859 1.00 90.31 79 ARG A CA 1
ATOM 585 C C . ARG A 1 79 ? 10.535 0.946 -7.378 1.00 90.31 79 ARG A C 1
ATOM 587 O O . ARG A 1 79 ? 9.681 0.235 -7.897 1.00 90.31 79 ARG A O 1
ATOM 594 N N . ALA A 1 80 ? 11.559 1.476 -8.051 1.00 86.94 80 ALA A N 1
ATOM 595 C CA . ALA A 1 80 ? 11.889 1.163 -9.441 1.00 86.94 80 ALA A CA 1
ATOM 596 C C . ALA A 1 80 ? 12.342 -0.300 -9.623 1.00 86.94 80 ALA A C 1
ATOM 598 O O . ALA A 1 80 ? 13.191 -0.794 -8.866 1.00 86.94 80 ALA A O 1
ATOM 599 N N . ASN A 1 81 ? 11.796 -0.956 -10.647 1.00 79.50 81 ASN A N 1
ATOM 600 C CA . ASN A 1 81 ? 12.018 -2.351 -11.027 1.00 79.50 81 ASN A CA 1
ATOM 601 C C . ASN A 1 81 ? 12.487 -2.452 -12.485 1.00 79.50 81 ASN A C 1
ATOM 603 O O . ASN A 1 81 ? 11.807 -1.881 -13.374 1.00 79.50 81 ASN A O 1
#

Mean predicted aligned error: 6.89 Å

Nearest PDB structures (foldseek):
  2mpr-assembly1_A  TM=9.666E-01  e=2.578E-07  Salmonella enterica subsp. enterica serovar Typhimurium
  6yfb-assembly1_AA  TM=4.200E-01  e=3.233E-01  Leviviridae sp.